Protein AF-A0AAV6UP42-F1 (afdb_monomer)

Radius of gyration: 16.17 Å; Cα contacts (8 Å, |Δi|>4): 69; chains: 1; bounding box: 35×52×26 Å

Structure (mmCIF, N/CA/C/O backbone):
data_AF-A0AAV6UP42-F1
#
_entry.id   AF-A0AAV6UP42-F1
#
loop_
_atom_site.group_PDB
_atom_site.id
_atom_site.type_symbol
_atom_site.label_atom_id
_atom_site.label_alt_id
_atom_site.label_comp_id
_atom_site.label_asym_id
_atom_site.label_entity_id
_atom_site.label_seq_id
_atom_site.pdbx_PDB_ins_code
_atom_site.Cartn_x
_atom_site.Cartn_y
_atom_site.Cartn_z
_atom_site.occupancy
_atom_site.B_iso_or_equiv
_atom_site.auth_seq_id
_atom_site.auth_comp_id
_atom_site.auth_asym_id
_atom_site.auth_atom_id
_atom_site.pdbx_PDB_model_num
ATOM 1 N N . MET A 1 1 ? 5.505 -12.265 -0.472 1.00 59.34 1 MET A N 1
ATOM 2 C CA . MET A 1 1 ? 4.481 -11.229 -0.196 1.00 59.34 1 MET A CA 1
ATOM 3 C C . MET A 1 1 ? 5.053 -9.812 -0.146 1.00 59.34 1 MET A C 1
ATOM 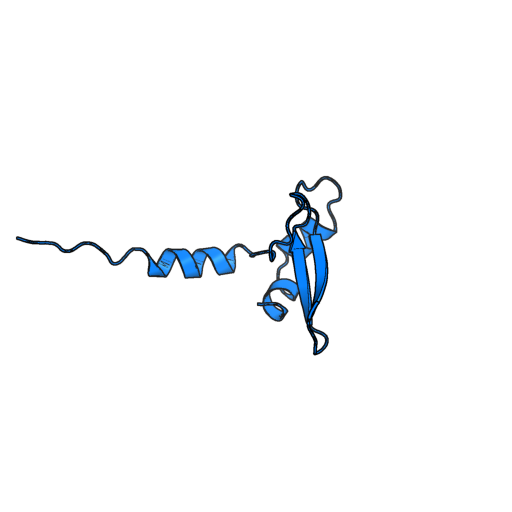5 O O . MET A 1 1 ? 4.799 -9.078 -1.087 1.00 59.34 1 MET A O 1
ATOM 9 N N . ALA A 1 2 ? 5.819 -9.393 0.874 1.00 65.25 2 ALA A N 1
ATOM 10 C CA . ALA A 1 2 ? 6.302 -7.998 0.959 1.00 65.25 2 ALA A CA 1
ATOM 11 C C . ALA A 1 2 ? 7.377 -7.646 -0.094 1.00 65.25 2 ALA A C 1
ATOM 13 O O . ALA A 1 2 ? 7.371 -6.557 -0.663 1.00 65.25 2 ALA A O 1
ATOM 14 N N . GLU A 1 3 ? 8.283 -8.575 -0.398 1.00 68.25 3 GLU A N 1
ATOM 15 C CA . GLU A 1 3 ? 9.322 -8.380 -1.425 1.00 68.25 3 GLU A CA 1
ATOM 16 C C . GLU A 1 3 ? 8.725 -8.276 -2.836 1.00 68.25 3 GLU A C 1
ATOM 18 O O . GLU A 1 3 ? 9.171 -7.469 -3.645 1.00 68.25 3 GLU A O 1
ATOM 23 N N . GLU A 1 4 ? 7.659 -9.029 -3.105 1.00 69.75 4 GLU A N 1
ATOM 24 C CA . GLU A 1 4 ? 6.972 -9.031 -4.400 1.00 69.75 4 GLU A CA 1
ATOM 25 C C . GLU A 1 4 ? 6.157 -7.756 -4.631 1.00 69.75 4 GLU A C 1
ATOM 27 O O . GLU A 1 4 ? 6.120 -7.264 -5.752 1.00 69.75 4 GLU A O 1
ATOM 32 N N . GLN A 1 5 ? 5.575 -7.176 -3.573 1.00 69.88 5 GLN A N 1
ATOM 33 C CA . GLN A 1 5 ? 4.943 -5.856 -3.649 1.00 69.88 5 GLN A CA 1
ATOM 34 C C . GLN A 1 5 ? 5.950 -4.773 -4.050 1.00 69.88 5 GLN A C 1
ATOM 36 O O . GLN A 1 5 ? 5.643 -3.933 -4.883 1.00 69.88 5 GLN A O 1
ATOM 41 N N . ASN A 1 6 ? 7.164 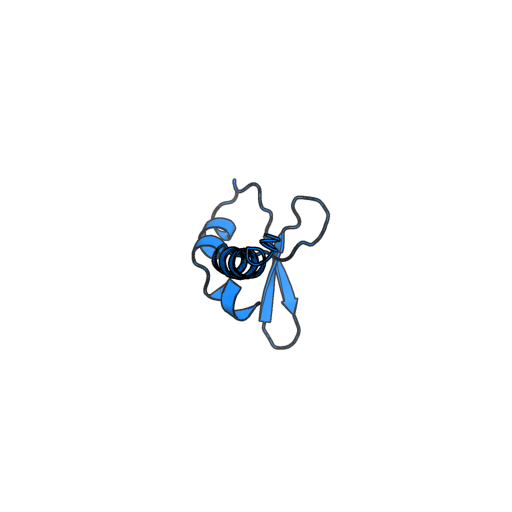-4.790 -3.491 1.00 68.69 6 ASN A N 1
ATOM 42 C CA . ASN A 1 6 ? 8.183 -3.782 -3.815 1.00 68.69 6 ASN A CA 1
ATOM 43 C C . ASN A 1 6 ? 8.684 -3.878 -5.267 1.00 68.69 6 ASN A C 1
ATOM 45 O O . ASN A 1 6 ? 9.234 -2.909 -5.783 1.00 68.69 6 ASN A O 1
ATOM 49 N N . ALA A 1 7 ? 8.499 -5.027 -5.918 1.00 73.06 7 ALA A N 1
ATOM 50 C CA . ALA A 1 7 ? 8.818 -5.228 -7.327 1.00 73.06 7 ALA A CA 1
ATOM 51 C C . ALA A 1 7 ? 7.626 -4.948 -8.267 1.00 73.06 7 ALA A C 1
ATOM 53 O O . ALA A 1 7 ? 7.778 -5.078 -9.482 1.00 73.06 7 ALA A O 1
ATOM 54 N N . ASP A 1 8 ? 6.454 -4.591 -7.730 1.00 78.06 8 ASP A N 1
ATOM 55 C CA . ASP A 1 8 ? 5.230 -4.379 -8.502 1.00 78.06 8 ASP A CA 1
ATOM 56 C C . ASP A 1 8 ? 5.190 -2.957 -9.102 1.00 78.06 8 ASP A C 1
ATOM 58 O O . ASP A 1 8 ? 5.198 -1.972 -8.358 1.00 78.06 8 ASP A O 1
ATOM 62 N N . PRO A 1 9 ? 5.138 -2.809 -10.438 1.00 79.81 9 PRO A N 1
ATOM 63 C CA . PRO A 1 9 ? 5.067 -1.495 -11.073 1.00 79.81 9 PRO A CA 1
ATOM 64 C C . PRO A 1 9 ? 3.709 -0.808 -10.856 1.00 79.81 9 PRO A C 1
ATOM 66 O O . PRO A 1 9 ? 3.680 0.411 -10.689 1.00 79.81 9 PRO A O 1
ATOM 69 N N . GLU A 1 10 ? 2.604 -1.565 -10.772 1.00 82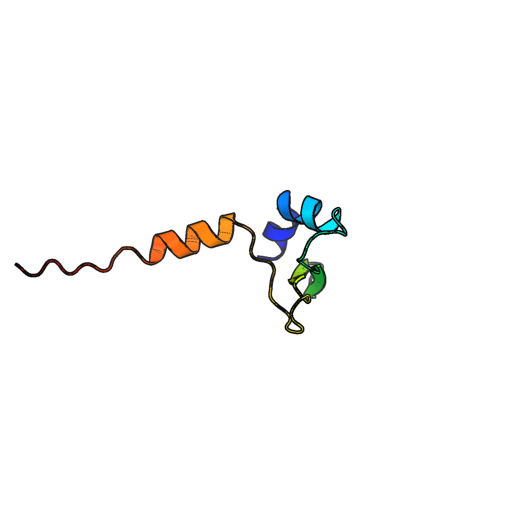.19 10 GLU A N 1
ATOM 70 C CA . GLU A 1 10 ? 1.264 -1.004 -10.515 1.00 82.19 10 GLU A CA 1
ATOM 71 C C . GLU A 1 10 ? 1.199 -0.348 -9.122 1.00 82.19 10 GLU A C 1
ATOM 73 O O . GLU A 1 10 ? 0.586 0.707 -8.952 1.00 82.19 10 GLU A O 1
ATOM 78 N N . LEU A 1 11 ? 1.894 -0.910 -8.125 1.00 82.69 11 LEU A N 1
ATOM 79 C CA . LEU A 1 11 ? 2.028 -0.298 -6.803 1.00 82.69 11 LEU A CA 1
ATOM 80 C C . LEU A 1 11 ? 2.681 1.091 -6.870 1.00 82.69 11 LEU A C 1
ATOM 82 O O . LEU A 1 11 ? 2.224 2.015 -6.195 1.00 82.69 11 LEU A O 1
ATOM 86 N N . ALA A 1 12 ? 3.738 1.255 -7.669 1.00 82.00 12 ALA A N 1
ATOM 87 C CA . ALA A 1 12 ? 4.411 2.543 -7.821 1.00 82.00 12 ALA A CA 1
ATOM 88 C C . ALA A 1 12 ? 3.482 3.593 -8.456 1.00 82.00 12 ALA A C 1
ATOM 90 O O . ALA A 1 12 ? 3.450 4.736 -7.999 1.00 82.00 12 ALA A O 1
ATOM 91 N N . GLU A 1 13 ? 2.679 3.198 -9.447 1.00 85.56 13 GLU A N 1
ATOM 92 C CA . GLU A 1 13 ? 1.666 4.064 -10.062 1.00 85.56 13 GLU A CA 1
ATOM 93 C C . GLU A 1 13 ? 0.563 4.457 -9.069 1.00 85.56 13 GLU A C 1
ATOM 95 O O . GLU A 1 13 ? 0.180 5.625 -8.994 1.00 85.56 13 GLU A O 1
ATOM 100 N N . LEU A 1 14 ? 0.092 3.514 -8.247 1.00 84.94 14 LEU A N 1
ATOM 101 C CA . LEU A 1 14 ? -0.912 3.774 -7.210 1.00 84.94 14 LEU A CA 1
ATOM 102 C C . LEU A 1 14 ? -0.397 4.709 -6.110 1.00 84.94 14 LEU A C 1
ATOM 104 O O . LEU A 1 14 ? -1.157 5.538 -5.615 1.00 84.94 14 LEU A O 1
ATOM 108 N N . LEU A 1 15 ? 0.879 4.595 -5.733 1.00 83.56 15 LEU A N 1
ATOM 109 C CA . LEU A 1 15 ? 1.516 5.491 -4.764 1.00 83.56 15 LEU A CA 1
ATOM 110 C C . LEU A 1 15 ? 1.751 6.895 -5.338 1.00 83.56 15 LEU A C 1
ATOM 112 O O . LEU A 1 15 ? 1.679 7.875 -4.596 1.00 83.56 15 LEU A O 1
ATOM 116 N N . ALA A 1 16 ? 2.027 6.998 -6.640 1.00 85.62 16 ALA A N 1
ATOM 117 C CA . ALA A 1 16 ? 2.213 8.270 -7.333 1.00 85.62 16 ALA A CA 1
ATOM 118 C C . ALA A 1 16 ? 0.887 8.977 -7.667 1.00 85.62 16 ALA A C 1
ATOM 120 O O . ALA A 1 16 ? 0.893 10.187 -7.891 1.00 85.62 16 ALA A O 1
ATOM 121 N N . ASN A 1 17 ? -0.237 8.250 -7.696 1.00 85.31 17 ASN A N 1
ATOM 122 C CA . ASN A 1 17 ? -1.544 8.787 -8.058 1.00 85.31 17 ASN A CA 1
ATOM 123 C C . ASN A 1 17 ? -2.392 9.174 -6.822 1.00 85.31 17 ASN A C 1
ATOM 125 O O . ASN A 1 17 ? -3.030 8.310 -6.211 1.00 85.31 17 ASN A O 1
ATOM 129 N N . PRO A 1 18 ? -2.500 10.472 -6.475 1.00 77.88 18 PRO A N 1
ATOM 130 C CA . PRO A 1 18 ? -3.287 10.925 -5.326 1.00 77.88 18 PRO A CA 1
ATOM 131 C C . PRO A 1 18 ? -4.806 10.780 -5.519 1.00 77.88 18 PRO A C 1
ATOM 133 O O . PRO A 1 18 ? -5.540 10.720 -4.525 1.00 77.88 18 PRO A O 1
ATOM 136 N N . GLU A 1 19 ? -5.274 10.705 -6.770 1.00 84.44 19 GLU A N 1
ATOM 137 C CA . GLU A 1 19 ? -6.686 10.530 -7.136 1.00 84.44 19 GLU A CA 1
ATOM 138 C C . GLU A 1 19 ? -7.133 9.065 -7.072 1.00 84.44 19 GLU A C 1
ATOM 140 O O . GLU A 1 19 ? -8.320 8.763 -7.208 1.00 84.44 19 GLU A O 1
ATOM 145 N N . SER A 1 20 ? -6.200 8.141 -6.824 1.00 81.62 20 SER A N 1
ATOM 146 C CA . SER A 1 20 ? -6.535 6.738 -6.627 1.00 81.62 20 SER A CA 1
ATOM 147 C C . SER A 1 20 ? -7.501 6.567 -5.452 1.00 81.62 20 SER A C 1
ATOM 149 O O . SER A 1 20 ? -7.339 7.155 -4.374 1.00 81.62 20 SER A O 1
ATOM 151 N N . SER A 1 21 ? -8.517 5.727 -5.665 1.00 81.62 21 SER A N 1
ATOM 152 C CA . SER A 1 21 ? -9.476 5.343 -4.625 1.00 81.62 21 SER A CA 1
ATOM 153 C C . SER A 1 21 ? -8.831 4.495 -3.525 1.00 81.62 21 SER A C 1
ATOM 155 O O . SER A 1 21 ? -9.351 4.442 -2.412 1.00 81.62 21 SER A O 1
ATOM 157 N N . LEU A 1 22 ? -7.691 3.858 -3.813 1.00 81.69 22 LEU A N 1
ATOM 158 C CA . LEU A 1 22 ? -6.905 3.126 -2.826 1.00 81.69 22 LEU A CA 1
ATOM 159 C C . LEU A 1 22 ? -6.039 4.097 -2.026 1.00 81.69 22 LEU A C 1
ATOM 161 O O . LEU A 1 22 ? -5.331 4.936 -2.584 1.00 81.69 22 LEU A O 1
ATOM 165 N N . LYS A 1 23 ? -6.063 3.956 -0.700 1.00 87.06 23 LYS A N 1
ATOM 166 C CA . LYS A 1 23 ? -5.185 4.712 0.199 1.00 87.06 23 LYS A CA 1
ATOM 167 C C . LYS A 1 23 ? -4.189 3.741 0.789 1.00 87.06 23 LYS A C 1
ATOM 169 O O . LYS A 1 23 ? -4.497 3.046 1.749 1.00 87.06 23 LYS A O 1
ATOM 174 N N . LEU A 1 24 ? -3.022 3.664 0.162 1.00 86.81 24 LEU A N 1
ATOM 175 C CA . LEU A 1 24 ? -1.971 2.743 0.559 1.00 86.81 24 LEU A CA 1
ATOM 176 C C . LEU A 1 24 ? -1.101 3.371 1.645 1.00 86.81 24 LEU A C 1
ATOM 178 O O . LEU A 1 24 ? -0.583 4.474 1.486 1.00 86.81 24 LEU A O 1
ATOM 182 N N . GLN A 1 25 ? -0.925 2.648 2.741 1.00 86.25 25 GLN A N 1
ATOM 183 C CA . GLN A 1 25 ? -0.022 3.001 3.822 1.00 86.25 25 GLN A CA 1
ATOM 184 C C . GLN A 1 25 ? 1.006 1.884 3.988 1.00 86.25 25 GLN A C 1
ATOM 186 O O . GLN A 1 25 ? 0.672 0.702 3.880 1.00 86.25 25 GLN A O 1
ATOM 191 N N . HIS A 1 26 ? 2.266 2.254 4.211 1.00 85.25 26 HIS A N 1
ATOM 192 C CA . HIS A 1 26 ? 3.299 1.267 4.487 1.00 85.25 26 HIS A CA 1
ATOM 193 C C . HIS A 1 26 ? 3.210 0.774 5.934 1.00 85.25 26 HIS A C 1
ATOM 195 O O . HIS A 1 26 ? 2.942 1.531 6.862 1.00 85.25 26 HIS A O 1
ATOM 201 N N . LEU A 1 27 ? 3.453 -0.511 6.127 1.00 84.12 27 LEU A N 1
ATOM 202 C CA . LEU A 1 27 ? 3.607 -1.136 7.423 1.00 84.12 27 LEU A CA 1
ATOM 203 C C . LEU A 1 27 ? 4.986 -1.783 7.449 1.00 84.12 27 LEU A C 1
ATOM 205 O O . LEU A 1 27 ? 5.319 -2.613 6.598 1.00 84.12 27 LEU A O 1
ATOM 209 N N . GLU A 1 28 ? 5.803 -1.382 8.415 1.00 80.75 28 GLU A N 1
ATOM 210 C CA . GLU A 1 28 ? 7.110 -1.989 8.628 1.00 80.75 28 GLU A CA 1
ATOM 211 C C . GLU A 1 28 ? 6.911 -3.342 9.303 1.00 80.75 28 GLU A C 1
ATOM 213 O O . GLU A 1 28 ? 6.663 -3.449 10.504 1.00 80.75 28 GLU A O 1
ATOM 218 N N . THR A 1 29 ? 6.994 -4.400 8.508 1.00 70.75 29 THR A N 1
ATOM 219 C CA . THR A 1 29 ? 7.077 -5.753 9.041 1.00 70.75 29 THR A CA 1
ATOM 220 C C . THR A 1 29 ? 8.542 -5.989 9.408 1.00 70.75 29 THR A C 1
ATOM 222 O O . THR A 1 29 ? 9.448 -5.660 8.635 1.00 70.75 29 THR A O 1
ATOM 225 N N . GLY A 1 30 ? 8.803 -6.461 10.630 1.00 62.66 30 GLY A N 1
ATOM 226 C CA . GLY A 1 30 ? 10.170 -6.640 11.126 1.00 62.66 30 GLY A CA 1
ATOM 227 C C . GLY A 1 30 ? 11.050 -7.383 10.112 1.00 62.66 30 GLY A C 1
ATOM 228 O O . GLY A 1 30 ? 10.577 -8.320 9.473 1.00 62.66 30 GLY A O 1
ATOM 229 N N . LYS A 1 31 ? 12.328 -6.973 10.006 1.00 66.06 31 LYS A N 1
ATOM 230 C CA . LYS A 1 31 ? 13.322 -7.334 8.959 1.00 66.06 31 LYS A CA 1
ATOM 231 C C . LYS A 1 31 ? 13.362 -6.419 7.718 1.00 66.06 31 LYS A C 1
ATOM 233 O O . LYS A 1 31 ? 13.677 -6.892 6.632 1.00 66.06 31 LYS A O 1
ATOM 238 N N . ASN A 1 32 ? 13.125 -5.111 7.869 1.00 67.12 32 ASN A N 1
ATOM 239 C CA . ASN A 1 32 ? 13.222 -4.115 6.780 1.00 67.12 32 ASN A CA 1
ATOM 240 C C . ASN A 1 32 ? 12.259 -4.354 5.602 1.00 67.12 32 ASN A C 1
ATOM 242 O O . ASN A 1 32 ? 12.477 -3.838 4.506 1.00 67.12 32 ASN A O 1
ATOM 246 N N . GLN A 1 33 ? 11.191 -5.125 5.807 1.00 72.12 33 GLN A N 1
ATOM 247 C CA . GLN A 1 33 ? 10.209 -5.398 4.766 1.00 72.12 33 GLN A CA 1
ATOM 248 C C . GLN A 1 33 ? 9.031 -4.435 4.907 1.00 72.12 33 GLN A C 1
ATOM 250 O O . GLN A 1 33 ? 8.345 -4.411 5.931 1.00 72.12 33 GLN A O 1
ATOM 255 N N . LYS A 1 34 ? 8.796 -3.640 3.861 1.00 77.94 34 LYS A N 1
ATOM 256 C CA . LYS A 1 34 ? 7.658 -2.720 3.772 1.00 77.94 34 LYS A CA 1
ATOM 257 C C . LYS A 1 34 ? 6.493 -3.446 3.121 1.00 77.94 34 LYS A C 1
ATOM 259 O O . LYS A 1 34 ? 6.586 -3.818 1.953 1.00 77.94 34 LYS A O 1
ATOM 264 N N . LEU A 1 35 ? 5.426 -3.647 3.885 1.00 82.50 35 LEU A N 1
ATOM 265 C CA . LEU A 1 35 ? 4.161 -4.162 3.384 1.00 82.50 35 LEU A CA 1
ATOM 266 C C . LEU A 1 35 ? 3.237 -2.981 3.098 1.00 82.50 35 LEU A C 1
ATOM 268 O O . LEU A 1 35 ? 3.062 -2.121 3.954 1.00 82.50 35 LEU A O 1
ATOM 272 N N . TYR A 1 36 ? 2.636 -2.930 1.919 1.00 86.19 36 TYR A N 1
ATOM 273 C CA . TYR A 1 36 ? 1.656 -1.898 1.594 1.00 86.19 36 TYR A CA 1
ATOM 274 C C . TYR A 1 36 ? 0.250 -2.412 1.877 1.00 86.19 36 TYR A C 1
ATOM 276 O O . TYR A 1 36 ? -0.117 -3.511 1.449 1.00 86.19 36 TYR A O 1
ATOM 284 N N . CYS A 1 37 ? -0.531 -1.612 2.599 1.00 85.81 37 CYS A N 1
ATOM 285 C CA . CYS A 1 37 ? -1.898 -1.931 2.988 1.00 85.81 37 CYS A CA 1
ATOM 286 C C . CYS A 1 37 ? -2.853 -0.818 2.558 1.00 85.81 37 CYS A C 1
ATOM 288 O O . CYS A 1 37 ? -2.573 0.357 2.776 1.00 85.81 37 CYS A O 1
ATOM 290 N N . ASP A 1 38 ? -4.000 -1.190 1.997 1.00 87.56 38 ASP A N 1
ATOM 291 C CA . ASP A 1 38 ? -5.130 -0.289 1.795 1.00 87.56 38 ASP A CA 1
ATOM 292 C C . ASP A 1 38 ? -5.798 0.016 3.140 1.00 87.56 38 ASP A C 1
ATOM 294 O O . ASP A 1 38 ? -6.146 -0.897 3.891 1.00 87.56 38 ASP A O 1
ATOM 298 N N . VAL A 1 39 ? -5.984 1.304 3.423 1.00 87.19 39 VAL A N 1
ATOM 299 C CA . VAL A 1 39 ? -6.700 1.826 4.597 1.00 87.19 39 VAL A CA 1
ATOM 300 C C . VAL A 1 39 ? -7.933 2.647 4.212 1.00 87.19 39 VAL A C 1
ATOM 302 O O . VAL A 1 39 ? -8.611 3.182 5.088 1.00 87.19 39 VAL A O 1
ATOM 305 N N . SER A 1 40 ? -8.265 2.737 2.917 1.00 84.62 40 SER A N 1
ATOM 306 C CA . SER A 1 40 ? -9.374 3.567 2.409 1.00 84.62 40 SER A CA 1
ATOM 307 C C . SER A 1 40 ? -10.737 3.213 3.013 1.00 84.62 40 SER A C 1
ATOM 309 O O . SER A 1 40 ? -11.602 4.072 3.151 1.00 84.62 40 SER A O 1
ATOM 311 N N . THR A 1 41 ? -10.920 1.956 3.416 1.00 80.00 41 THR A N 1
ATOM 312 C CA . THR A 1 41 ? -12.183 1.431 3.958 1.00 80.00 41 THR A CA 1
ATOM 313 C C . THR A 1 41 ? -12.245 1.396 5.484 1.00 80.00 41 THR A C 1
ATOM 315 O O . THR A 1 41 ? -13.185 0.842 6.048 1.00 80.00 41 THR A O 1
ATOM 318 N N . GLY A 1 42 ? -11.248 1.960 6.173 1.00 79.38 42 GLY A N 1
ATOM 319 C CA . GLY A 1 42 ? -11.157 1.929 7.637 1.00 79.38 42 GLY A CA 1
ATOM 320 C C . GLY A 1 42 ? -10.697 0.586 8.217 1.00 79.38 42 GLY A C 1
ATOM 321 O O . GLY A 1 42 ? -10.542 0.464 9.427 1.00 79.38 42 GLY A O 1
ATOM 322 N N . SER A 1 43 ? -10.441 -0.414 7.369 1.00 82.12 43 SER A N 1
ATOM 323 C CA . SER A 1 43 ? -9.794 -1.677 7.733 1.00 82.12 43 SER A CA 1
ATOM 324 C C . SER A 1 43 ? -8.468 -1.805 6.994 1.00 82.12 43 SER A C 1
ATOM 326 O O . SER A 1 43 ? -8.412 -1.544 5.795 1.00 82.12 43 SER A O 1
ATOM 328 N N . LEU A 1 44 ? -7.418 -2.239 7.695 1.00 82.06 44 LEU A N 1
ATOM 329 C CA . LEU A 1 44 ? -6.123 -2.559 7.094 1.00 82.06 44 LEU A CA 1
ATOM 330 C C . LEU A 1 44 ? -6.255 -3.820 6.240 1.00 82.06 44 LEU A C 1
ATOM 332 O O . LEU A 1 44 ? -6.461 -4.913 6.769 1.00 82.06 44 LEU A O 1
ATOM 336 N N . ARG A 1 45 ? -6.119 -3.675 4.923 1.00 83.06 45 ARG A N 1
ATOM 337 C C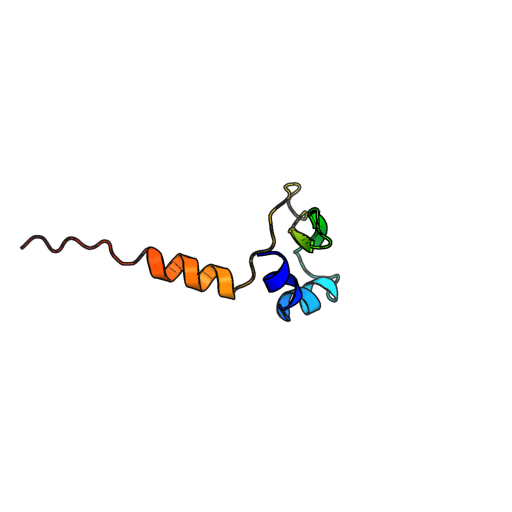A . ARG A 1 45 ? -6.112 -4.803 3.986 1.00 83.06 45 ARG A CA 1
ATOM 338 C C . ARG A 1 45 ? -4.784 -4.848 3.241 1.00 83.06 45 ARG A C 1
ATOM 340 O O . ARG A 1 45 ? -4.421 -3.838 2.645 1.00 83.06 45 ARG A O 1
ATOM 347 N N . PRO A 1 46 ? -4.054 -5.975 3.241 1.00 80.75 46 PRO A N 1
ATOM 348 C CA . PRO A 1 46 ? -2.833 -6.093 2.454 1.00 80.75 46 PRO A CA 1
ATOM 349 C C . PRO A 1 46 ? -3.128 -5.809 0.981 1.00 80.75 46 PRO A C 1
ATOM 351 O O . PRO A 1 46 ? -4.105 -6.323 0.436 1.00 80.75 46 PRO A O 1
ATOM 354 N N . TYR A 1 47 ? -2.294 -5.001 0.332 1.00 81.69 47 TYR A N 1
ATOM 355 C CA . TYR A 1 47 ? -2.381 -4.815 -1.111 1.00 81.69 47 TYR A CA 1
ATOM 356 C C . TYR A 1 47 ? -2.018 -6.131 -1.809 1.00 81.69 47 TYR A C 1
ATOM 358 O O . TYR A 1 47 ? -0.930 -6.675 -1.628 1.00 81.69 47 TYR A O 1
ATOM 366 N N . VAL A 1 48 ? -2.934 -6.666 -2.605 1.00 74.12 48 VAL A N 1
ATOM 367 C CA . VAL A 1 48 ? -2.691 -7.880 -3.383 1.00 74.12 48 VAL A CA 1
ATOM 368 C C . VAL A 1 48 ? -2.563 -7.457 -4.840 1.00 74.12 48 VAL A C 1
ATOM 370 O O . VAL A 1 48 ? -3.542 -7.034 -5.450 1.00 74.12 48 VAL A O 1
ATOM 373 N N . PHE A 1 49 ? -1.348 -7.535 -5.379 1.00 72.31 49 PHE A N 1
ATOM 374 C CA . PHE A 1 49 ? -1.067 -7.250 -6.786 1.00 72.31 49 PHE A CA 1
ATOM 375 C C . PHE A 1 49 ? -1.655 -8.353 -7.678 1.00 72.31 49 PHE A C 1
ATOM 377 O O . PHE A 1 49 ? -1.795 -9.504 -7.251 1.00 72.31 49 PHE A O 1
ATOM 384 N N . ARG A 1 50 ? -2.001 -8.023 -8.930 1.00 67.19 50 ARG A N 1
ATOM 385 C CA . ARG A 1 50 ? -2.723 -8.920 -9.859 1.00 67.19 50 ARG A CA 1
ATOM 386 C C . ARG A 1 50 ? -2.108 -10.309 -9.993 1.00 67.19 50 ARG A C 1
ATOM 388 O O . ARG A 1 50 ? -2.836 -11.293 -10.059 1.00 67.19 50 ARG A O 1
ATOM 395 N N . LYS A 1 51 ? -0.780 -10.403 -9.969 1.00 63.22 51 LYS A N 1
ATOM 396 C CA . LYS A 1 51 ? -0.068 -11.680 -10.088 1.00 63.22 51 LYS A CA 1
ATOM 397 C C . LYS A 1 51 ? -0.383 -12.660 -8.943 1.00 63.22 51 LYS A C 1
ATOM 399 O O . LYS A 1 51 ? -0.347 -13.860 -9.168 1.00 63.22 51 LYS A O 1
ATOM 404 N N . SER A 1 52 ? -0.754 -12.174 -7.754 1.00 58.44 52 SER A N 1
ATOM 405 C CA . SER A 1 52 ? -1.243 -13.032 -6.658 1.00 58.44 52 SER A CA 1
ATOM 406 C C . SER A 1 52 ? -2.680 -13.533 -6.863 1.00 58.44 52 SER A C 1
ATOM 408 O O . SER A 1 52 ? -3.033 -14.577 -6.324 1.00 58.44 52 SER A O 1
ATOM 410 N N . TYR A 1 53 ? -3.523 -12.827 -7.627 1.00 57.59 53 TYR A N 1
ATOM 411 C CA . TYR A 1 53 ? -4.890 -13.286 -7.916 1.00 57.59 53 TYR A CA 1
ATOM 412 C C . TYR A 1 53 ? -4.921 -14.431 -8.934 1.00 57.59 53 TYR A C 1
ATOM 414 O O . TYR A 1 53 ? -5.766 -15.316 -8.821 1.00 57.59 53 TYR A O 1
ATOM 422 N N . ASP A 1 54 ? -3.997 -14.437 -9.897 1.00 54.97 54 ASP A N 1
ATOM 423 C CA . ASP A 1 54 ? -3.919 -15.492 -10.915 1.00 54.97 54 ASP A CA 1
ATOM 424 C C . ASP A 1 54 ? -3.579 -16.860 -10.287 1.00 54.97 54 ASP A C 1
ATOM 426 O O . ASP A 1 54 ? -4.189 -17.877 -10.616 1.00 54.97 54 ASP A O 1
ATOM 430 N N . ASP A 1 55 ? -2.705 -16.866 -9.273 1.00 52.03 55 ASP A N 1
ATOM 431 C CA . ASP A 1 55 ? -2.325 -18.072 -8.521 1.00 52.03 55 ASP A CA 1
ATOM 432 C C . ASP A 1 55 ? -3.477 -18.630 -7.652 1.00 52.03 55 ASP A C 1
ATOM 434 O O . ASP A 1 55 ? -3.634 -19.843 -7.494 1.00 52.03 55 ASP A O 1
ATOM 438 N N . LEU A 1 56 ? -4.360 -17.756 -7.151 1.00 52.69 56 LEU A N 1
ATOM 439 C CA . LEU A 1 56 ? -5.555 -18.157 -6.396 1.00 52.69 56 LEU A CA 1
ATOM 440 C C . LEU A 1 56 ? -6.661 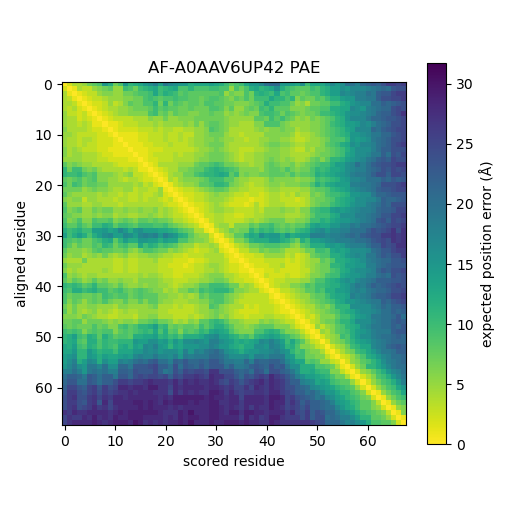-18.737 -7.296 1.00 52.69 56 LEU A C 1
ATOM 442 O O . LEU A 1 56 ? -7.343 -19.681 -6.889 1.00 52.69 56 LEU A O 1
ATOM 446 N N . CYS A 1 57 ? -6.820 -18.224 -8.520 1.00 47.31 57 CYS A N 1
ATOM 447 C CA . CYS A 1 57 ? -7.819 -18.712 -9.479 1.00 47.31 57 CYS A CA 1
ATOM 448 C C . CYS A 1 57 ? -7.432 -20.043 -10.150 1.00 47.31 57 CYS A C 1
ATOM 450 O O . CYS A 1 57 ? -8.317 -20.798 -10.556 1.00 47.31 57 CYS A O 1
ATOM 452 N N . LEU A 1 58 ? -6.142 -20.381 -10.238 1.00 48.69 58 LEU A N 1
ATOM 453 C CA . LEU A 1 58 ? -5.696 -21.664 -10.800 1.00 48.69 58 LEU A CA 1
ATOM 454 C C . LEU A 1 58 ? -6.024 -22.870 -9.902 1.00 48.69 58 LEU A C 1
ATOM 456 O O . LEU A 1 58 ? -6.209 -23.977 -10.407 1.00 48.69 58 LEU A O 1
ATOM 460 N N . ASN A 1 59 ? -6.191 -22.665 -8.592 1.00 46.25 59 ASN A N 1
ATOM 461 C CA . ASN A 1 59 ? -6.451 -23.752 -7.640 1.00 46.25 59 ASN A CA 1
ATOM 462 C C . ASN A 1 59 ? -7.938 -24.028 -7.349 1.00 46.25 59 ASN A C 1
ATOM 464 O O . ASN A 1 59 ? -8.241 -24.981 -6.633 1.00 46.25 59 ASN A O 1
ATOM 468 N N . THR A 1 60 ? -8.883 -23.253 -7.899 1.00 46.31 60 THR A N 1
ATOM 469 C CA . THR A 1 60 ? -10.327 -23.445 -7.625 1.00 46.31 60 THR A CA 1
ATOM 470 C C . THR A 1 60 ? -11.133 -24.087 -8.761 1.00 46.31 60 THR A C 1
ATOM 472 O O . THR A 1 60 ? -12.313 -24.371 -8.572 1.00 46.31 60 THR A O 1
ATOM 475 N N . CYS A 1 61 ? -10.522 -24.408 -9.907 1.00 45.44 61 CYS A N 1
ATOM 476 C CA . CYS A 1 61 ? -11.243 -24.964 -11.065 1.00 45.44 61 CYS A CA 1
ATOM 477 C C . CYS A 1 61 ? -11.225 -26.503 -11.185 1.00 45.44 61 CYS A C 1
ATOM 479 O O . CYS A 1 61 ? -11.734 -27.032 -12.170 1.00 45.44 61 CYS A O 1
ATOM 48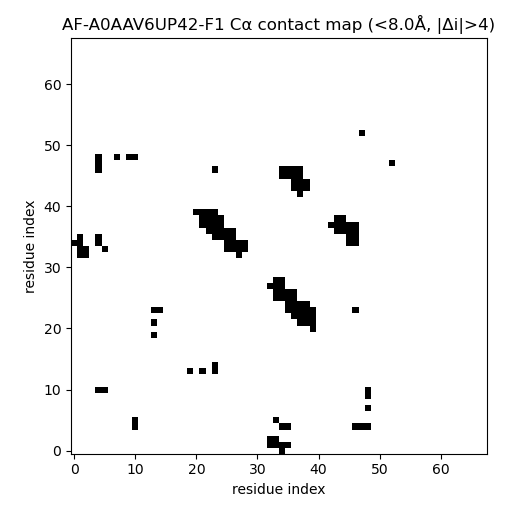1 N N . ILE A 1 62 ? -10.709 -27.255 -10.202 1.00 50.22 62 ILE A N 1
ATOM 482 C CA . ILE A 1 62 ? -10.713 -28.735 -10.233 1.00 50.22 62 ILE A CA 1
ATOM 483 C C . ILE A 1 62 ? -11.746 -29.310 -9.251 1.00 50.22 62 ILE A C 1
ATOM 485 O O . ILE A 1 62 ? -11.43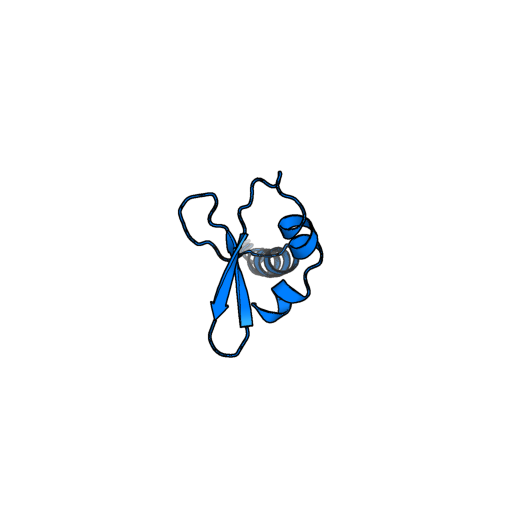8 -30.128 -8.393 1.00 50.22 62 ILE A O 1
ATOM 489 N N . THR A 1 63 ? -13.006 -28.890 -9.354 1.00 50.09 63 THR A N 1
ATOM 490 C CA . THR A 1 63 ? -14.122 -29.678 -8.806 1.00 50.09 63 THR A CA 1
ATOM 491 C C . THR A 1 63 ? -15.212 -29.820 -9.855 1.00 50.09 63 THR A C 1
ATOM 493 O O . THR A 1 63 ? -16.135 -29.027 -9.979 1.00 50.09 63 THR A O 1
ATOM 496 N N . SER A 1 64 ? -15.107 -30.884 -10.640 1.00 54.41 64 SER A N 1
ATOM 497 C CA . SER A 1 64 ? -16.256 -31.465 -11.326 1.00 54.41 64 SER A CA 1
ATOM 498 C C . SER A 1 64 ? -16.163 -32.978 -11.166 1.00 54.41 64 SER A C 1
ATOM 500 O O . SER A 1 64 ? -15.379 -33.606 -11.876 1.00 54.41 64 SER A O 1
ATOM 502 N N . PRO A 1 65 ? -16.908 -33.600 -10.235 1.00 52.75 65 PRO A N 1
ATOM 503 C CA . PRO A 1 65 ? -17.105 -35.036 -10.284 1.00 52.75 65 PRO A CA 1
ATOM 504 C C . PRO A 1 65 ? -18.060 -35.330 -11.445 1.00 52.75 65 PRO A C 1
ATOM 506 O O . PRO A 1 65 ? -19.270 -35.138 -11.340 1.00 52.75 65 PRO A O 1
ATOM 509 N N . THR A 1 66 ? -17.522 -35.786 -12.575 1.00 55.56 66 THR A N 1
ATOM 510 C CA . THR A 1 66 ? -18.324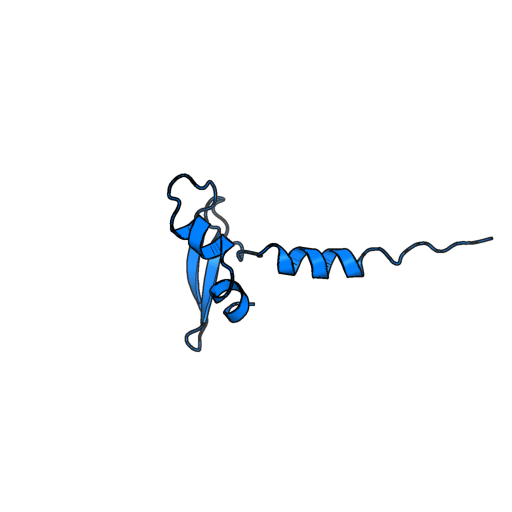 -36.449 -13.606 1.00 55.56 66 THR A CA 1
ATOM 511 C C . THR A 1 66 ? -18.746 -37.800 -13.034 1.00 55.56 66 THR A C 1
ATOM 513 O O . THR A 1 66 ? -17.948 -38.730 -12.956 1.00 55.56 66 THR A O 1
ATOM 516 N N . ARG A 1 67 ? -19.989 -37.892 -12.555 1.00 46.12 67 ARG A N 1
ATOM 517 C CA . ARG A 1 67 ? -20.629 -39.164 -12.211 1.00 46.12 67 ARG A CA 1
ATOM 518 C C . ARG A 1 67 ? -21.481 -39.576 -13.411 1.00 46.12 67 ARG A C 1
ATOM 520 O O . ARG A 1 67 ? -22.501 -38.939 -13.668 1.00 46.12 67 ARG A O 1
ATOM 527 N N . GLY A 1 68 ? -21.020 -40.586 -14.144 1.00 49.84 68 GLY A N 1
ATOM 528 C CA . GLY A 1 68 ? -21.738 -41.310 -15.193 1.00 49.84 68 GLY A CA 1
ATOM 529 C C . GLY A 1 68 ? -21.598 -42.798 -14.939 1.00 49.84 68 GLY A C 1
ATOM 530 O O . GLY A 1 68 ? -20.470 -43.197 -14.574 1.00 49.84 68 GLY A O 1
#

Nearest PDB structures (foldseek):
  6gaw-assembly1_BY  TM=3.486E-01  e=2.979E+00  Sus scrofa
  2yse-assembly1_A  TM=3.489E-01  e=4.731E+00  Homo sapiens
  6z1p-assembly1_Ay  TM=3.453E-01  e=5.400E+00  Tetrahymena thermophila SB210

Sequence (68 aa):
MAEEQNADPELAELLANPESSLKLQHLETGKNQKLYCDVSTGSLRPYVFRKSYDDLCLNTCITSPTRG

Mean predicted aligned error: 11.32 Å

Secondary structure (DSSP, 8-state):
-HHHHHT-HHHHHHHH-TT-S--EEEEEETTTEEEEEE-TTSS-EE---HHHHHHHHHTSS-------

Organism: NCBI:txid931172

Foldseek 3Di:
DQVVCVVDPVNVVQVVDPPDLFDWDWDDDPPRGTFIFGCSPVDTHTDDDPVNVVVVVVPPPPDDPPDD

pLDDT: mean 71.57, std 13.69, range [45.44, 87.56]

Solvent-accessible surface area (backbone atoms only — not comparable to full-atom values): 4412 Å² total; per-residue (Å²): 110,40,73,56,52,76,70,37,67,67,53,55,52,49,72,71,35,86,84,46,83,64,38,73,43,79,41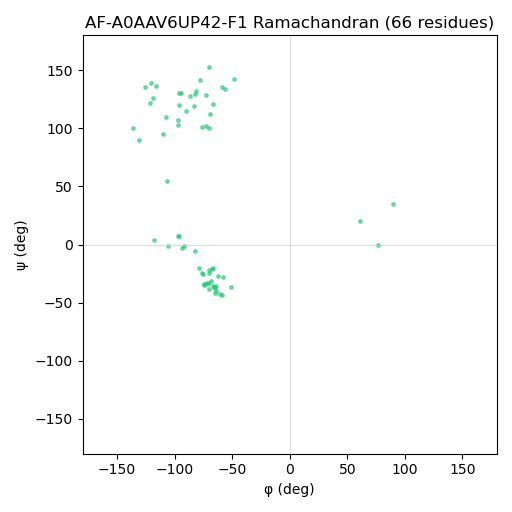,82,42,91,86,90,36,56,35,51,21,32,43,66,83,80,50,86,38,76,63,77,57,70,74,62,53,56,62,58,58,68,73,68,74,85,80,75,86,86,85,128